Protein AF-A0A936SL40-F1 (afdb_monomer)

Foldseek 3Di:
DDDPDPPDDWDKDKDWDKDWDQDLADDPVPDPDPVVSVVSNVVVVVCVVVVVNVVVVSVVQRVVCVVVVVVVCCCPVNCVVHAPCRVCVVVLVPDDPVSNVVVVPPRPDDDDDDDDDDTHMDTPDMDMDIDD

pLDDT: mean 70.36, std 14.68, range [31.47, 93.44]

Mean predicted aligned error: 13.16 Å

Solvent-accessible surface area (backbone atoms only — not comparable to full-atom values): 8403 Å² total; per-residue (Å²): 137,82,76,80,78,77,77,89,80,81,48,72,50,75,51,75,46,67,52,50,66,84,68,71,63,76,62,78,93,78,53,95,44,78,68,54,53,53,52,48,34,52,48,45,54,53,34,68,77,34,58,70,63,38,50,53,51,39,52,51,33,35,57,60,33,46,59,57,47,50,50,48,45,40,54,69,72,29,66,61,89,48,48,72,62,66,71,42,44,74,56,43,73,73,48,58,74,74,62,41,62,62,70,66,70,78,76,81,85,89,89,89,92,91,91,87,90,89,68,55,37,49,72,7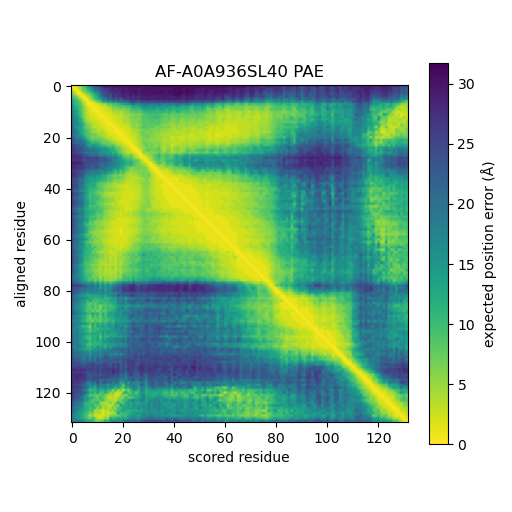5,46,77,49,76,45,82,50,134

Secondary structure (DSSP, 8-state):
----------EEEEEEEEEEE--SS--GGG--SHHHHHHHHHHHHHHHT-HHHHHHHHHHHHHHHHHHHHHHHHHHTSSSS--HHHHHHHHHTTS-HHHHHHHTSTTS---------S-EEEEEEEEEEEE-

Structure (mmCIF, N/CA/C/O backbone):
data_AF-A0A936SL40-F1
#
_entry.id   AF-A0A936SL40-F1
#
loop_
_atom_site.group_PDB
_atom_site.id
_atom_site.type_symbol
_atom_site.label_atom_id
_atom_site.label_alt_id
_atom_site.label_comp_id
_atom_site.label_asym_id
_atom_site.label_entity_id
_atom_site.label_seq_id
_atom_site.pdbx_PDB_ins_code
_atom_site.Cartn_x
_atom_site.Cartn_y
_atom_site.Cartn_z
_atom_site.occupancy
_atom_site.B_iso_or_equiv
_atom_site.auth_seq_id
_atom_site.auth_comp_id
_atom_site.auth_asym_id
_atom_site.auth_atom_id
_atom_site.pdbx_PDB_model_num
ATOM 1 N N . MET A 1 1 ? -11.183 -19.373 43.620 1.00 35.25 1 MET A N 1
ATOM 2 C CA . MET A 1 1 ? -11.208 -19.976 42.271 1.00 35.25 1 MET A CA 1
ATOM 3 C C . MET A 1 1 ? -11.470 -18.858 41.279 1.00 35.25 1 MET A C 1
ATOM 5 O O . MET A 1 1 ? -12.595 -18.393 41.181 1.00 35.25 1 MET A O 1
ATOM 9 N N . THR A 1 2 ? -10.426 -18.334 40.646 1.00 41.06 2 THR A N 1
ATOM 10 C CA . THR A 1 2 ? -10.523 -17.303 39.607 1.00 41.06 2 THR A CA 1
ATOM 11 C C . THR A 1 2 ? -10.633 -18.006 38.259 1.00 41.06 2 THR A C 1
ATOM 13 O O . THR A 1 2 ? -9.675 -18.628 37.809 1.00 41.06 2 THR A O 1
ATOM 16 N N . SER A 1 3 ? -11.812 -17.959 37.636 1.00 42.94 3 SER A N 1
ATOM 17 C CA . SER A 1 3 ? -11.976 -18.404 36.249 1.00 42.94 3 SER A CA 1
ATOM 18 C C . SER A 1 3 ? -11.015 -17.621 35.346 1.00 42.94 3 SER A C 1
ATOM 20 O O . SER A 1 3 ? -10.921 -16.398 35.503 1.00 42.94 3 SER A O 1
ATOM 22 N N . PRO A 1 4 ? -10.307 -18.264 34.403 1.00 50.44 4 PRO A N 1
ATOM 23 C CA . PRO A 1 4 ? -9.550 -17.528 33.404 1.00 50.44 4 PRO A CA 1
ATOM 24 C C . PRO A 1 4 ? -10.546 -16.711 32.573 1.00 50.44 4 PRO A C 1
ATOM 26 O O . PRO A 1 4 ? -11.484 -17.262 31.997 1.00 50.44 4 PRO A O 1
ATOM 29 N N . ARG A 1 5 ? -10.378 -15.382 32.550 1.00 52.69 5 ARG A N 1
ATOM 30 C CA . ARG A 1 5 ? -11.103 -14.510 31.618 1.00 52.69 5 ARG A CA 1
ATOM 31 C C . ARG A 1 5 ? -10.775 -15.004 30.211 1.00 52.69 5 ARG A C 1
ATOM 33 O O . ARG A 1 5 ? -9.613 -14.961 29.815 1.00 52.69 5 ARG A O 1
ATOM 40 N N . SER A 1 6 ? -11.766 -15.503 29.476 1.00 56.53 6 SER A N 1
ATOM 41 C CA . SER A 1 6 ? -11.576 -15.828 28.065 1.00 56.53 6 SER A CA 1
ATOM 42 C C . SER A 1 6 ? -11.241 -14.529 27.338 1.00 56.53 6 SER A C 1
ATOM 44 O O . SER A 1 6 ? -12.079 -13.628 27.274 1.00 56.53 6 SER A O 1
ATOM 46 N N . ALA A 1 7 ? -10.015 -14.393 26.838 1.00 66.50 7 ALA A N 1
ATOM 47 C CA . ALA A 1 7 ? -9.685 -13.286 25.957 1.00 66.50 7 ALA A CA 1
ATOM 48 C C . ALA A 1 7 ? -10.572 -13.396 24.709 1.00 66.50 7 ALA A C 1
ATOM 50 O O . ALA A 1 7 ? -10.592 -14.445 24.061 1.00 66.50 7 ALA A O 1
ATOM 51 N N . LEU A 1 8 ? -11.321 -12.338 24.393 1.00 62.41 8 LEU A N 1
ATOM 52 C CA . LEU A 1 8 ? -12.015 -12.248 23.115 1.00 62.41 8 LEU A CA 1
ATOM 53 C C . LEU A 1 8 ? -10.937 -12.121 22.035 1.00 62.41 8 LEU A C 1
ATOM 55 O O . LEU A 1 8 ? -10.253 -11.104 21.958 1.00 62.41 8 LEU A O 1
ATOM 59 N N . LYS A 1 9 ? -10.744 -13.179 21.249 1.00 70.00 9 LYS A N 1
ATOM 60 C CA . LYS A 1 9 ? -9.867 -13.163 20.080 1.00 70.00 9 LYS A CA 1
ATOM 61 C C . LYS A 1 9 ? -10.716 -12.988 18.833 1.00 70.00 9 LYS A C 1
ATOM 63 O O . LYS A 1 9 ? -11.753 -13.640 18.704 1.00 70.00 9 LYS A O 1
ATOM 68 N N . ARG A 1 10 ? -10.246 -12.115 17.950 1.00 68.94 10 ARG A N 1
ATOM 69 C CA . ARG A 1 10 ? -10.696 -11.966 16.569 1.00 68.94 10 ARG A CA 1
ATOM 70 C C . ARG A 1 10 ? -9.476 -11.963 15.675 1.00 68.94 10 ARG A C 1
ATOM 72 O O . ARG A 1 10 ? -8.439 -11.416 16.057 1.00 68.94 10 ARG A O 1
ATOM 79 N N . THR A 1 11 ? -9.596 -12.616 14.533 1.00 75.62 11 THR A N 1
ATOM 80 C CA . THR A 1 11 ? -8.550 -12.661 13.522 1.00 75.62 11 THR A CA 1
ATOM 81 C C . THR A 1 11 ? -9.076 -11.932 12.303 1.00 75.62 11 THR A C 1
ATOM 83 O O . THR A 1 11 ? -10.182 -12.196 11.857 1.00 75.62 11 THR A O 1
ATOM 86 N N . PHE A 1 12 ? -8.285 -11.013 11.771 1.00 74.00 12 PHE A N 1
ATOM 87 C CA . PHE A 1 12 ? -8.603 -10.309 10.538 1.00 74.00 12 PHE A CA 1
ATOM 88 C C . PHE A 1 12 ? -7.589 -10.739 9.489 1.00 74.00 12 PHE A C 1
ATOM 90 O O . PHE A 1 12 ? -6.387 -10.777 9.766 1.00 74.00 12 PHE A O 1
ATOM 97 N N . GLN A 1 13 ? -8.073 -11.096 8.306 1.00 81.56 13 GLN A N 1
ATOM 98 C CA . GLN A 1 13 ? -7.233 -11.302 7.139 1.00 81.56 13 GLN A CA 1
ATOM 99 C C . GLN A 1 13 ? -7.237 -10.025 6.316 1.00 81.56 13 GLN A C 1
ATOM 101 O O . GLN A 1 13 ? -8.297 -9.468 6.044 1.00 81.56 13 GLN A O 1
ATOM 106 N N . VAL A 1 14 ? -6.043 -9.584 5.929 1.00 78.56 14 VAL A N 1
ATOM 107 C CA . VAL A 1 14 ? -5.849 -8.429 5.058 1.00 78.56 14 VAL A CA 1
ATOM 108 C C . VAL A 1 14 ? -5.141 -8.905 3.798 1.00 78.56 14 VAL A C 1
ATOM 110 O O . VAL A 1 14 ? -4.062 -9.496 3.882 1.00 78.56 14 VAL A O 1
ATOM 113 N N . THR A 1 15 ? -5.748 -8.641 2.648 1.00 82.88 15 THR A N 1
ATOM 114 C CA . THR A 1 15 ? -5.165 -8.897 1.330 1.00 82.88 15 THR A CA 1
ATOM 115 C C . THR A 1 15 ? -4.830 -7.555 0.690 1.00 82.88 15 THR A C 1
ATOM 117 O O . THR A 1 15 ? -5.669 -6.657 0.655 1.00 82.88 15 THR A O 1
ATOM 120 N N . ILE A 1 16 ? -3.588 -7.402 0.227 1.00 80.38 16 ILE A N 1
ATOM 121 C CA . ILE A 1 16 ? -3.099 -6.180 -0.420 1.00 80.38 16 ILE A CA 1
ATOM 122 C C . ILE A 1 16 ? -2.476 -6.580 -1.748 1.00 80.38 16 ILE A C 1
ATOM 124 O O . ILE A 1 16 ? -1.483 -7.312 -1.767 1.00 80.38 16 ILE A O 1
ATOM 128 N N . ASP A 1 17 ? -3.025 -6.044 -2.831 1.00 82.88 17 ASP A N 1
ATOM 129 C CA . ASP A 1 17 ? -2.482 -6.219 -4.171 1.00 82.88 17 ASP A CA 1
ATOM 130 C C . ASP A 1 17 ? -1.713 -4.962 -4.584 1.00 82.88 17 ASP A C 1
ATOM 132 O O . ASP A 1 17 ? -2.238 -3.842 -4.565 1.00 82.88 17 ASP A O 1
ATOM 136 N N . ILE A 1 18 ? -0.445 -5.152 -4.955 1.00 81.19 18 ILE A N 1
ATOM 137 C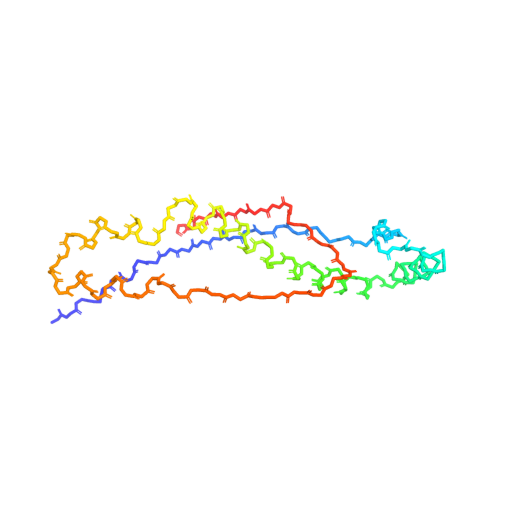 CA . ILE A 1 18 ? 0.467 -4.074 -5.346 1.00 81.19 18 ILE A CA 1
ATOM 138 C C . ILE A 1 18 ? 0.958 -4.324 -6.761 1.00 81.19 18 ILE A C 1
ATOM 140 O O . ILE A 1 18 ? 1.554 -5.364 -7.051 1.00 81.19 18 ILE A O 1
ATOM 144 N N . GLU A 1 19 ? 0.766 -3.330 -7.621 1.00 87.81 19 GLU A N 1
ATOM 145 C CA . GLU A 1 19 ? 1.355 -3.316 -8.949 1.00 87.81 19 GLU A CA 1
ATOM 146 C C . GLU A 1 19 ? 2.657 -2.512 -8.915 1.00 87.81 19 GLU A C 1
ATOM 148 O O . GLU A 1 19 ? 2.672 -1.339 -8.543 1.00 87.81 19 GLU A O 1
ATOM 153 N N . ALA A 1 20 ? 3.762 -3.156 -9.294 1.00 85.81 20 ALA A N 1
ATOM 154 C CA . ALA A 1 20 ? 5.064 -2.519 -9.441 1.00 85.81 20 ALA A CA 1
ATOM 155 C C . ALA A 1 20 ? 5.463 -2.529 -10.914 1.00 85.81 20 ALA A C 1
ATOM 157 O O . ALA A 1 20 ? 5.452 -3.579 -11.564 1.00 85.81 20 ALA A O 1
ATOM 158 N N . THR A 1 21 ? 5.853 -1.369 -11.433 1.00 86.06 21 THR A N 1
ATOM 159 C CA . THR A 1 21 ? 6.187 -1.214 -12.850 1.00 86.06 21 THR A CA 1
ATOM 160 C C . THR A 1 21 ? 7.580 -0.628 -13.031 1.00 86.06 21 THR A C 1
ATOM 162 O O . THR A 1 21 ? 8.082 0.136 -12.208 1.00 86.06 21 THR A O 1
ATOM 165 N N . VAL A 1 22 ? 8.229 -1.001 -14.136 1.00 83.12 22 VAL A N 1
ATOM 166 C CA . VAL A 1 22 ? 9.421 -0.310 -14.632 1.00 83.12 22 VAL A CA 1
ATOM 167 C C . VAL A 1 22 ? 9.049 0.365 -15.943 1.00 83.12 22 VAL A C 1
ATOM 169 O O . VAL A 1 22 ? 8.594 -0.286 -16.882 1.00 83.12 22 VAL A O 1
ATOM 172 N N . GLN A 1 23 ? 9.208 1.681 -16.003 1.00 82.81 23 GLN A N 1
ATOM 173 C CA . GLN A 1 23 ? 8.860 2.455 -17.188 1.00 82.81 23 GLN A CA 1
ATOM 174 C C . GLN A 1 23 ? 10.111 2.729 -18.021 1.00 82.81 23 GLN A C 1
ATOM 176 O O . GLN A 1 23 ? 11.144 3.153 -17.502 1.00 82.81 23 GLN A O 1
ATOM 181 N N . GLU A 1 24 ? 10.022 2.52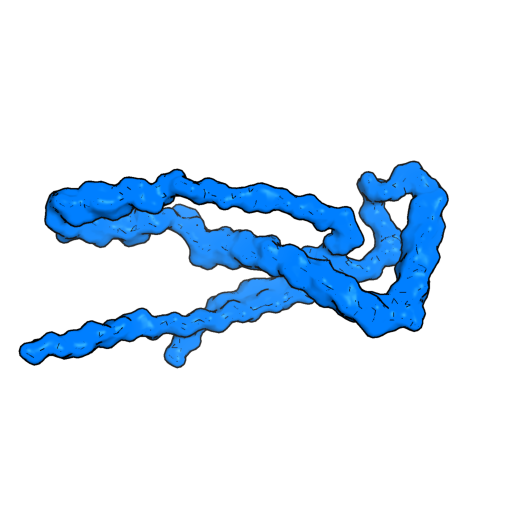1 -19.335 1.00 73.25 24 GLU A N 1
ATOM 182 C CA . GLU A 1 24 ? 11.123 2.807 -20.269 1.00 73.25 24 GLU A CA 1
ATOM 183 C C . GLU A 1 24 ? 11.425 4.299 -20.417 1.00 73.25 24 GLU A C 1
ATOM 185 O O . GLU A 1 24 ? 12.497 4.673 -20.893 1.00 73.25 24 GLU A O 1
ATOM 190 N N . THR A 1 25 ? 10.476 5.147 -20.030 1.00 72.25 25 THR A N 1
ATOM 191 C CA . THR A 1 25 ? 10.611 6.600 -20.018 1.00 72.25 25 THR A CA 1
ATOM 192 C C . THR A 1 25 ? 10.317 7.072 -18.598 1.00 72.25 25 THR A C 1
ATOM 194 O O . THR A 1 25 ? 9.301 6.660 -18.043 1.00 72.25 25 THR A O 1
ATOM 197 N N . PRO A 1 26 ? 11.201 7.868 -17.978 1.00 70.00 26 PRO A N 1
ATOM 198 C CA . PRO A 1 26 ? 10.959 8.384 -16.640 1.00 70.00 26 PRO A CA 1
ATOM 199 C C . PRO A 1 26 ? 9.850 9.452 -16.675 1.00 70.00 26 PRO A C 1
ATOM 201 O O . PRO A 1 26 ? 9.657 10.078 -17.722 1.00 70.00 26 PRO A O 1
ATOM 204 N N . PRO A 1 27 ? 9.162 9.711 -15.547 1.00 67.38 27 PRO A N 1
ATOM 205 C CA . PRO A 1 27 ? 8.190 10.798 -15.446 1.00 67.38 27 PRO A CA 1
ATOM 206 C C . PRO A 1 27 ? 8.794 12.133 -15.907 1.00 67.38 27 PRO A C 1
ATOM 208 O O . PRO A 1 27 ? 9.954 12.424 -15.592 1.00 67.38 27 PRO A O 1
ATOM 211 N N . GLU A 1 28 ? 8.021 12.945 -16.639 1.00 60.94 28 GLU A N 1
ATOM 212 C CA . GLU A 1 28 ? 8.494 14.185 -17.289 1.00 60.94 28 GLU A CA 1
ATOM 213 C C . GLU A 1 28 ? 9.191 15.148 -16.313 1.00 60.94 28 GLU A C 1
ATOM 215 O O . GLU A 1 28 ? 10.185 15.786 -16.658 1.00 60.94 28 GLU A O 1
ATOM 220 N N . GLU A 1 29 ? 8.745 15.173 -15.057 1.00 59.81 29 GLU A N 1
ATOM 221 C CA . GLU A 1 29 ? 9.296 16.005 -13.983 1.00 59.81 29 GLU A CA 1
ATOM 222 C C . GLU A 1 29 ? 10.747 15.649 -13.597 1.00 59.81 29 GLU A C 1
ATOM 224 O O . GLU A 1 29 ? 11.438 16.454 -12.972 1.00 59.81 29 GLU A O 1
ATOM 229 N N . ARG A 1 30 ? 11.246 14.460 -13.973 1.00 60.47 30 ARG A N 1
ATOM 230 C CA . ARG A 1 30 ? 12.539 13.915 -13.508 1.00 60.47 30 ARG A CA 1
ATOM 231 C C . ARG A 1 30 ? 13.635 13.873 -14.575 1.00 60.47 30 ARG A C 1
ATOM 233 O O . ARG A 1 30 ? 14.774 13.521 -14.265 1.00 60.47 30 ARG A O 1
ATOM 240 N N . CYS A 1 31 ? 13.343 14.242 -15.822 1.00 57.50 31 CYS A N 1
ATOM 241 C CA . CYS A 1 31 ? 14.321 14.209 -16.914 1.00 57.50 31 CYS A CA 1
ATOM 242 C C . CYS A 1 31 ? 14.361 15.516 -17.704 1.00 57.50 31 CYS A C 1
ATOM 244 O O . CYS A 1 31 ? 13.828 15.632 -18.801 1.00 57.50 31 CYS A O 1
ATOM 246 N N . SER A 1 32 ? 15.094 16.493 -17.174 1.00 64.19 32 SER A N 1
ATOM 247 C CA . SER A 1 32 ? 15.329 17.772 -17.852 1.00 64.19 32 SER A CA 1
ATOM 248 C C . SER A 1 32 ? 16.386 17.705 -18.965 1.00 64.19 32 SER A C 1
ATOM 250 O O . SER A 1 32 ? 16.518 18.657 -19.732 1.00 64.19 32 SER A O 1
ATOM 252 N N . GLN A 1 33 ? 17.150 16.606 -19.080 1.00 73.06 33 GLN A N 1
ATOM 253 C CA . GLN A 1 33 ? 18.284 16.498 -20.008 1.00 73.06 33 GLN A CA 1
ATOM 254 C C . GLN A 1 33 ? 18.190 15.277 -20.946 1.00 73.06 33 GLN A C 1
ATOM 256 O O . GLN A 1 33 ? 18.017 14.152 -20.471 1.00 73.06 33 GLN A O 1
ATOM 261 N N . PRO A 1 34 ? 18.429 15.439 -22.266 1.00 70.88 34 PRO A N 1
ATOM 262 C CA . PRO A 1 34 ? 18.383 14.338 -23.239 1.00 70.88 34 PRO A CA 1
ATOM 263 C C . PRO A 1 34 ? 19.343 13.174 -22.943 1.00 70.88 34 PRO A C 1
ATOM 265 O O . PRO A 1 34 ? 19.051 12.022 -23.264 1.00 70.88 34 PRO A O 1
ATOM 268 N N . ALA A 1 35 ? 20.493 13.451 -22.318 1.00 74.12 35 ALA A N 1
ATOM 269 C CA . ALA A 1 35 ? 21.457 12.419 -21.936 1.00 74.12 35 ALA A CA 1
ATOM 270 C C . ALA A 1 35 ? 20.902 11.479 -20.851 1.00 74.12 35 ALA A C 1
ATOM 272 O O . ALA A 1 35 ? 21.141 10.274 -20.907 1.00 74.12 35 ALA A O 1
ATOM 273 N N . HIS A 1 36 ? 20.108 12.003 -19.911 1.00 72.75 36 HIS A N 1
ATOM 274 C CA . HIS A 1 36 ? 19.506 11.210 -18.838 1.00 72.75 36 HIS A CA 1
ATOM 275 C C . HIS A 1 36 ? 18.481 10.214 -19.384 1.00 72.75 36 HIS A C 1
ATOM 277 O O . HIS A 1 36 ? 18.498 9.054 -18.986 1.00 72.75 36 HIS A O 1
ATOM 283 N N . LEU A 1 37 ? 17.680 10.616 -20.377 1.00 76.06 37 LEU A N 1
ATOM 284 C CA . LEU A 1 37 ? 16.752 9.716 -21.071 1.00 76.06 37 LEU A CA 1
ATOM 285 C C . LEU A 1 37 ? 17.483 8.553 -21.756 1.00 76.06 37 LEU A C 1
ATOM 287 O O . LEU A 1 37 ? 17.034 7.408 -21.700 1.00 76.06 37 LEU A O 1
ATOM 291 N N . ARG A 1 38 ? 18.638 8.828 -22.377 1.00 78.69 38 ARG A N 1
ATOM 292 C CA . ARG A 1 38 ? 19.458 7.789 -23.015 1.00 78.69 38 ARG A CA 1
ATOM 293 C C . ARG A 1 38 ? 20.011 6.794 -21.994 1.00 78.69 38 ARG A C 1
ATOM 295 O O . ARG A 1 38 ? 19.969 5.593 -22.253 1.00 78.69 38 ARG A O 1
ATOM 302 N N . TYR A 1 39 ? 20.524 7.272 -20.860 1.00 80.06 39 TYR A N 1
ATOM 303 C CA . TYR A 1 39 ? 21.047 6.403 -19.800 1.00 80.06 39 TYR A CA 1
ATOM 304 C C . TYR A 1 39 ? 19.941 5.600 -19.118 1.00 80.06 39 TYR A C 1
ATOM 306 O O . TYR A 1 39 ? 20.115 4.404 -18.901 1.00 80.06 39 TYR A O 1
ATOM 314 N N . HIS A 1 40 ? 18.790 6.224 -18.864 1.00 81.75 40 HIS A N 1
ATOM 315 C CA . HIS A 1 40 ? 17.605 5.561 -18.326 1.00 81.75 40 HIS A CA 1
ATOM 316 C C . HIS A 1 40 ? 17.161 4.408 -19.222 1.00 81.75 40 HIS A C 1
ATOM 318 O O . HIS A 1 40 ? 17.077 3.269 -18.773 1.00 81.75 40 HIS A O 1
ATOM 324 N N . ARG A 1 41 ? 16.974 4.668 -20.522 1.00 81.56 41 ARG A N 1
ATOM 325 C CA . ARG A 1 41 ? 16.591 3.626 -21.481 1.00 81.56 41 ARG A CA 1
ATOM 326 C C . ARG A 1 41 ? 17.620 2.494 -21.538 1.00 81.56 41 ARG A C 1
ATOM 328 O O . ARG A 1 41 ? 17.232 1.331 -21.563 1.00 81.56 41 ARG A O 1
ATOM 335 N N . ALA A 1 42 ? 18.915 2.815 -21.535 1.00 83.94 42 ALA A N 1
ATOM 336 C CA . ALA A 1 42 ? 19.968 1.800 -21.525 1.00 83.94 42 ALA A CA 1
ATOM 337 C C . ALA A 1 42 ? 19.915 0.928 -20.258 1.00 83.94 42 ALA A C 1
ATOM 339 O O . ALA A 1 42 ? 20.058 -0.289 -20.351 1.00 83.94 42 ALA A O 1
ATOM 340 N N . LEU A 1 43 ? 19.660 1.525 -19.089 1.00 85.50 43 LEU A N 1
ATOM 341 C CA . LEU A 1 43 ? 19.479 0.791 -17.839 1.00 85.50 43 LEU A CA 1
ATOM 342 C C . LEU A 1 43 ? 18.247 -0.118 -17.894 1.00 85.50 43 LEU A C 1
ATOM 344 O O . LEU A 1 43 ? 18.361 -1.295 -17.567 1.00 85.50 43 LEU A O 1
ATOM 348 N N . VAL A 1 44 ? 17.096 0.385 -18.352 1.00 86.31 44 VAL A N 1
ATOM 349 C CA . VAL A 1 44 ? 15.869 -0.422 -18.470 1.00 86.31 44 VAL A CA 1
ATOM 350 C C . VAL A 1 44 ? 16.077 -1.607 -19.414 1.00 86.31 44 VAL A C 1
ATOM 352 O O . VAL A 1 44 ? 15.711 -2.725 -19.064 1.00 86.31 44 VAL A O 1
ATOM 355 N N . GLN A 1 45 ? 16.753 -1.409 -20.549 1.00 86.75 45 GLN A N 1
ATOM 356 C CA . GLN A 1 45 ? 17.110 -2.500 -21.463 1.00 86.75 45 GLN A CA 1
ATOM 357 C C . GLN A 1 45 ? 18.003 -3.552 -20.793 1.00 86.75 45 GLN A C 1
ATOM 359 O O . GLN A 1 45 ? 17.784 -4.752 -20.961 1.00 86.75 45 GLN A O 1
ATOM 364 N N . GLN A 1 46 ? 18.997 -3.124 -20.007 1.00 90.50 46 GLN A N 1
ATOM 365 C CA . GLN A 1 46 ? 19.834 -4.056 -19.250 1.00 90.50 46 GLN A CA 1
ATOM 366 C C . GLN A 1 46 ? 19.028 -4.802 -18.184 1.00 90.50 46 GLN A C 1
ATOM 368 O O . GLN A 1 46 ? 19.209 -6.006 -18.035 1.00 90.50 46 GLN A O 1
ATOM 373 N N . LEU A 1 47 ? 18.113 -4.137 -17.480 1.00 86.56 47 LEU A N 1
ATOM 374 C CA . LEU A 1 47 ? 17.248 -4.777 -16.488 1.00 86.56 47 LEU A CA 1
ATOM 375 C C . LEU A 1 47 ? 16.290 -5.791 -17.127 1.00 86.56 47 LEU A C 1
ATOM 377 O O . LEU A 1 47 ? 16.142 -6.893 -16.608 1.00 86.56 47 LEU A O 1
ATOM 381 N N . GLN A 1 48 ? 15.698 -5.469 -18.279 1.00 86.75 48 GLN A N 1
ATOM 382 C CA . GLN A 1 48 ? 14.848 -6.391 -19.042 1.00 86.75 48 GLN A CA 1
ATOM 383 C C . GLN A 1 48 ? 15.617 -7.646 -19.491 1.00 86.75 48 GLN A C 1
ATOM 385 O O . GLN A 1 48 ? 15.067 -8.745 -19.472 1.00 86.75 48 GLN A O 1
ATOM 390 N N . ALA A 1 49 ? 16.902 -7.509 -19.837 1.00 92.62 49 ALA A N 1
ATOM 391 C CA . ALA A 1 49 ? 17.775 -8.641 -20.159 1.00 92.62 49 ALA A CA 1
ATOM 392 C C . ALA A 1 49 ? 18.183 -9.485 -18.929 1.00 92.62 49 ALA A C 1
ATOM 394 O O . ALA A 1 49 ? 18.716 -10.583 -19.088 1.00 92.62 49 ALA A O 1
ATOM 395 N N . HIS A 1 50 ? 17.926 -8.995 -17.712 1.00 93.44 50 HIS A N 1
ATOM 396 C CA . HIS A 1 50 ? 18.311 -9.607 -16.439 1.00 93.44 50 HIS A CA 1
ATOM 397 C C . HIS A 1 50 ? 17.082 -9.773 -15.519 1.00 93.44 50 HIS A C 1
ATOM 399 O O . HIS A 1 50 ? 16.950 -9.082 -14.502 1.00 93.44 50 HIS A O 1
ATOM 405 N N . PRO A 1 51 ? 16.161 -10.701 -15.848 1.00 89.31 51 PRO A N 1
ATOM 406 C CA . PRO A 1 51 ? 14.839 -10.778 -15.223 1.00 89.31 51 PRO A CA 1
ATOM 407 C C . PRO A 1 51 ? 14.878 -11.076 -13.720 1.00 89.31 51 PRO A C 1
ATOM 409 O O . PRO A 1 51 ? 13.998 -10.625 -12.992 1.00 89.31 51 PRO A O 1
ATOM 412 N N . ALA A 1 52 ? 15.896 -11.788 -13.225 1.00 91.06 52 ALA A N 1
ATOM 413 C CA . ALA A 1 52 ? 16.044 -12.046 -11.793 1.00 91.06 52 ALA A CA 1
ATOM 414 C C . ALA A 1 52 ? 16.340 -10.752 -11.013 1.00 91.06 52 ALA A C 1
ATOM 416 O O . ALA A 1 52 ? 15.708 -10.474 -9.996 1.00 91.06 52 ALA A O 1
ATOM 417 N N . GLN A 1 53 ? 17.261 -9.929 -11.516 1.00 88.88 53 GLN A N 1
ATOM 418 C CA . GLN A 1 53 ? 17.609 -8.633 -10.937 1.00 88.88 53 GLN A CA 1
ATOM 419 C C . GLN A 1 53 ? 16.418 -7.674 -11.002 1.00 88.88 53 GLN A C 1
ATOM 421 O O . GLN A 1 53 ? 16.092 -7.038 -10.000 1.00 88.88 53 GLN A O 1
ATOM 426 N N . LEU A 1 54 ? 15.730 -7.618 -12.146 1.00 89.88 54 LEU A N 1
ATOM 427 C CA . LEU A 1 54 ? 14.520 -6.815 -12.297 1.00 89.88 54 LEU A CA 1
ATOM 428 C C . LEU A 1 54 ? 13.420 -7.255 -11.320 1.00 89.88 54 LEU A C 1
ATOM 430 O O . LEU A 1 54 ? 12.829 -6.412 -10.653 1.00 89.88 54 LEU A O 1
ATOM 434 N N . HIS A 1 55 ? 13.192 -8.561 -11.165 1.00 88.75 55 HIS A N 1
ATOM 435 C CA . HIS A 1 55 ? 12.219 -9.088 -10.208 1.00 88.75 55 HIS A CA 1
ATOM 436 C C . HIS A 1 55 ? 12.538 -8.668 -8.766 1.00 88.75 55 HIS A C 1
ATOM 438 O O . HIS A 1 55 ? 11.647 -8.233 -8.037 1.00 88.75 55 HIS A O 1
ATOM 444 N N . HIS A 1 56 ? 13.806 -8.742 -8.351 1.00 86.56 56 HIS A N 1
ATOM 445 C CA . HIS A 1 56 ? 14.217 -8.287 -7.021 1.00 86.56 56 HIS A CA 1
ATOM 446 C C . HIS A 1 56 ? 13.968 -6.790 -6.804 1.00 86.56 56 HIS A C 1
ATOM 448 O O . HIS A 1 56 ? 13.497 -6.408 -5.733 1.00 86.56 56 HIS A O 1
ATOM 454 N N . LEU A 1 57 ? 14.240 -5.955 -7.810 1.00 85.94 57 LEU A N 1
ATOM 455 C CA . LEU A 1 57 ? 13.997 -4.512 -7.737 1.00 85.94 57 LEU A CA 1
ATOM 456 C C . LEU A 1 57 ? 12.501 -4.186 -7.666 1.00 85.94 57 LEU A C 1
ATOM 458 O O . LEU A 1 57 ? 12.093 -3.409 -6.807 1.00 85.94 57 LEU A O 1
ATOM 462 N N . LEU A 1 58 ? 11.674 -4.826 -8.497 1.00 87.88 58 LEU A N 1
ATOM 463 C CA . LEU A 1 58 ? 10.217 -4.653 -8.463 1.00 87.88 58 LEU A CA 1
ATOM 464 C C . LEU A 1 58 ? 9.623 -5.108 -7.126 1.00 87.88 58 LEU A C 1
ATOM 466 O O . LEU A 1 58 ? 8.750 -4.444 -6.576 1.00 87.88 58 LEU A O 1
ATOM 470 N N . ARG A 1 59 ? 10.138 -6.197 -6.547 1.00 88.12 59 ARG A N 1
ATOM 471 C CA . ARG A 1 59 ? 9.729 -6.654 -5.214 1.00 88.12 59 ARG A CA 1
ATOM 472 C C . ARG A 1 59 ? 10.109 -5.659 -4.116 1.00 88.12 59 ARG A C 1
ATOM 474 O O . ARG A 1 59 ? 9.323 -5.444 -3.192 1.00 88.12 59 ARG A O 1
ATOM 481 N N . ALA A 1 60 ? 11.300 -5.067 -4.193 1.00 84.56 60 ALA A N 1
ATOM 482 C CA . ALA A 1 60 ? 11.714 -4.028 -3.256 1.00 84.56 60 ALA A CA 1
ATOM 483 C C . ALA A 1 60 ? 10.795 -2.799 -3.359 1.00 84.56 60 ALA A C 1
ATOM 485 O O . ALA A 1 60 ? 10.294 -2.341 -2.337 1.00 84.56 60 ALA A O 1
ATOM 486 N N . ALA A 1 61 ? 10.490 -2.350 -4.581 1.00 83.25 61 ALA A N 1
ATOM 487 C CA . ALA A 1 61 ? 9.557 -1.252 -4.833 1.00 83.25 61 ALA A CA 1
ATOM 488 C C . ALA A 1 61 ? 8.145 -1.544 -4.295 1.00 83.25 61 ALA A C 1
ATOM 490 O O . ALA A 1 61 ? 7.575 -0.722 -3.580 1.00 83.25 61 ALA A O 1
ATOM 491 N N . ALA A 1 62 ? 7.614 -2.747 -4.544 1.00 84.38 62 ALA A N 1
ATOM 492 C CA . ALA A 1 62 ? 6.323 -3.167 -4.000 1.00 84.38 62 ALA A CA 1
ATOM 493 C C . ALA A 1 62 ? 6.315 -3.154 -2.461 1.00 84.38 62 ALA A C 1
ATOM 495 O O . ALA A 1 62 ? 5.347 -2.727 -1.839 1.00 84.38 62 ALA A O 1
ATOM 496 N N . THR A 1 63 ? 7.421 -3.561 -1.830 1.00 84.56 63 THR A N 1
ATOM 497 C CA . THR A 1 63 ? 7.556 -3.509 -0.367 1.00 84.56 63 THR A CA 1
ATOM 498 C C . THR A 1 63 ? 7.561 -2.067 0.149 1.00 84.56 63 THR A C 1
ATOM 500 O O . THR A 1 63 ? 6.973 -1.798 1.191 1.00 84.56 63 THR A O 1
ATOM 503 N N . SER A 1 64 ? 8.171 -1.121 -0.568 1.00 81.25 64 SER A N 1
ATOM 504 C CA . SER A 1 64 ? 8.114 0.303 -0.215 1.00 81.25 64 SER A CA 1
ATOM 505 C C . SER A 1 64 ? 6.685 0.862 -0.274 1.00 81.25 64 SER A C 1
ATOM 507 O O . SER A 1 64 ? 6.284 1.604 0.623 1.00 81.25 64 SER A O 1
ATOM 509 N N . ALA A 1 65 ? 5.880 0.444 -1.257 1.00 82.75 65 ALA A N 1
ATOM 510 C CA . ALA A 1 65 ? 4.472 0.842 -1.365 1.00 82.75 65 ALA A CA 1
ATOM 511 C C . ALA A 1 65 ? 3.570 0.285 -0.249 1.00 82.75 65 ALA A C 1
ATOM 513 O O . ALA A 1 65 ? 2.489 0.826 -0.011 1.00 82.75 65 ALA A O 1
ATOM 514 N N . MET A 1 66 ? 4.018 -0.715 0.519 1.00 80.75 66 MET A N 1
ATOM 515 C CA . MET A 1 66 ? 3.283 -1.189 1.703 1.00 80.75 66 MET A CA 1
ATOM 516 C C . MET A 1 66 ? 3.035 -0.081 2.734 1.00 80.75 66 MET A C 1
ATOM 518 O O . MET A 1 66 ? 2.046 -0.140 3.464 1.00 80.75 66 MET A O 1
ATOM 522 N N . GLN A 1 67 ? 3.899 0.940 2.805 1.00 80.00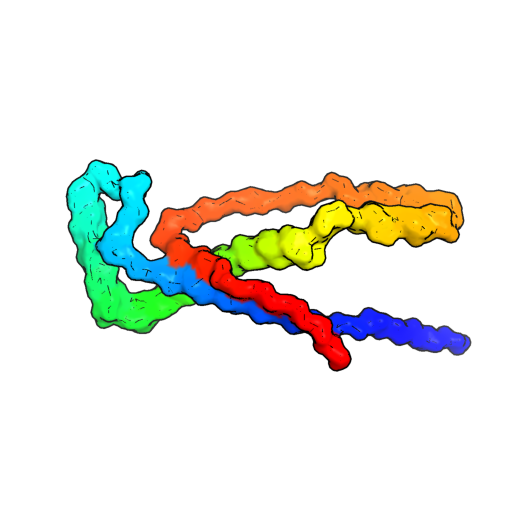 67 GLN A N 1
ATOM 523 C CA . GLN A 1 67 ? 3.659 2.093 3.678 1.00 80.00 67 GLN A CA 1
ATOM 524 C C . GLN A 1 67 ? 2.407 2.867 3.250 1.00 80.00 67 GLN A C 1
ATOM 526 O O . GLN A 1 67 ? 1.594 3.227 4.098 1.00 80.00 67 GLN A O 1
ATOM 531 N N . GLN A 1 68 ? 2.210 3.055 1.945 1.00 76.12 68 GLN A N 1
ATOM 532 C CA . GLN A 1 68 ? 1.010 3.688 1.398 1.00 76.12 68 GLN A CA 1
ATOM 533 C C . GLN A 1 68 ? -0.220 2.793 1.596 1.00 76.12 68 GLN A C 1
ATOM 535 O O . GLN A 1 68 ? -1.264 3.282 2.013 1.00 76.12 68 GLN A O 1
ATOM 540 N N . ALA A 1 69 ? -0.090 1.475 1.398 1.00 78.06 69 ALA A N 1
ATOM 541 C CA . ALA A 1 69 ? -1.173 0.525 1.677 1.00 78.06 69 ALA A CA 1
ATOM 542 C C . ALA A 1 69 ? -1.607 0.574 3.147 1.00 78.06 69 ALA A C 1
ATOM 544 O O . ALA A 1 69 ? -2.795 0.568 3.447 1.00 78.06 69 ALA A O 1
ATOM 545 N N . THR A 1 70 ? -0.643 0.689 4.063 1.00 78.56 70 THR A N 1
ATOM 546 C CA . THR A 1 70 ? -0.911 0.872 5.495 1.00 78.56 70 THR A CA 1
ATOM 547 C C . THR A 1 70 ? -1.648 2.184 5.754 1.00 78.56 70 THR A C 1
ATOM 549 O O . THR A 1 70 ? -2.593 2.197 6.532 1.00 78.56 70 THR A O 1
ATOM 552 N N . GLN A 1 71 ? -1.265 3.281 5.096 1.00 77.50 71 GLN A N 1
ATOM 553 C CA . GLN A 1 71 ? -1.971 4.560 5.226 1.00 77.50 71 GLN A CA 1
ATOM 554 C C . GLN A 1 71 ? -3.407 4.483 4.697 1.00 77.50 71 GLN A C 1
ATOM 556 O O . GLN A 1 71 ? -4.307 5.009 5.341 1.00 77.50 71 GLN A O 1
ATOM 561 N N . LEU A 1 72 ? -3.635 3.801 3.572 1.00 75.25 72 LEU A N 1
ATOM 562 C CA . LEU A 1 72 ? -4.973 3.579 3.017 1.00 75.25 72 LEU A CA 1
ATOM 563 C C . LEU A 1 72 ? -5.821 2.696 3.935 1.00 75.25 72 LEU A C 1
ATOM 565 O O . LEU A 1 72 ? -6.945 3.066 4.251 1.00 75.25 72 LEU A O 1
ATOM 569 N N . LEU A 1 73 ? -5.257 1.602 4.454 1.00 74.81 73 LEU A N 1
ATOM 570 C CA . LEU A 1 73 ? -5.888 0.779 5.488 1.00 74.81 73 LEU A CA 1
ATOM 571 C C . LEU A 1 73 ? -6.246 1.604 6.723 1.00 74.81 73 LEU A C 1
ATOM 573 O O . LEU A 1 73 ? -7.331 1.452 7.265 1.00 74.81 73 LEU A O 1
ATOM 577 N N . VAL A 1 74 ? -5.354 2.489 7.169 1.00 73.50 74 VAL A N 1
ATOM 578 C CA . VAL A 1 74 ? -5.606 3.387 8.301 1.00 73.50 74 VAL A CA 1
ATOM 579 C C . VAL A 1 74 ? -6.630 4.470 7.965 1.00 73.50 74 VAL A C 1
ATOM 581 O O . VAL A 1 74 ? -7.275 4.958 8.875 1.00 73.50 74 VAL A O 1
ATOM 584 N N . ALA A 1 75 ? -6.797 4.861 6.705 1.00 70.19 75 ALA A N 1
ATOM 585 C CA . ALA A 1 75 ? -7.821 5.821 6.302 1.00 70.19 75 ALA A CA 1
ATOM 586 C C . ALA A 1 75 ? -9.204 5.168 6.133 1.00 70.19 75 ALA A C 1
ATOM 588 O O . ALA A 1 75 ? -10.220 5.802 6.409 1.00 70.19 75 ALA A O 1
ATOM 589 N N . GLU A 1 76 ? -9.242 3.922 5.658 1.00 72.19 76 GLU A N 1
ATOM 590 C CA . GLU A 1 76 ? -10.469 3.177 5.359 1.00 72.19 76 GLU A CA 1
ATOM 591 C C . GLU A 1 76 ? -10.995 2.394 6.571 1.00 72.19 76 GLU A C 1
ATOM 593 O O . GLU A 1 76 ? -12.195 2.401 6.845 1.00 72.19 76 GLU A O 1
ATOM 598 N N . TYR A 1 77 ? -10.095 1.756 7.321 1.00 67.06 77 TYR A N 1
ATOM 599 C CA . TYR A 1 77 ? -10.411 0.891 8.464 1.00 67.06 77 TYR A CA 1
ATOM 600 C C . TYR A 1 77 ? -9.797 1.366 9.781 1.00 67.06 77 TYR A C 1
ATOM 602 O O . TYR A 1 77 ? -10.360 1.119 10.849 1.00 67.06 77 TYR A O 1
ATOM 610 N N . GLY A 1 78 ? -8.645 2.037 9.741 1.00 60.81 78 GLY A N 1
ATOM 611 C CA . GLY A 1 78 ? -8.223 2.861 10.869 1.00 60.81 78 GLY A CA 1
ATOM 612 C C . GLY A 1 78 ? -9.178 4.042 10.987 1.00 60.81 78 GLY A C 1
ATOM 613 O O . GLY A 1 78 ? -9.686 4.508 9.978 1.00 60.81 78 GLY A O 1
ATOM 614 N N . TRP A 1 79 ? -9.479 4.446 12.224 1.00 55.94 79 TRP A N 1
ATOM 615 C CA . TRP A 1 79 ? -10.218 5.648 12.646 1.00 55.94 79 TRP A CA 1
ATOM 616 C C . TRP A 1 79 ? -10.873 6.472 11.520 1.00 55.94 79 TRP A C 1
ATOM 618 O O . TRP A 1 79 ? -10.540 7.636 11.294 1.00 55.94 79 TRP A O 1
ATOM 628 N N . GLY A 1 80 ? -11.809 5.842 10.8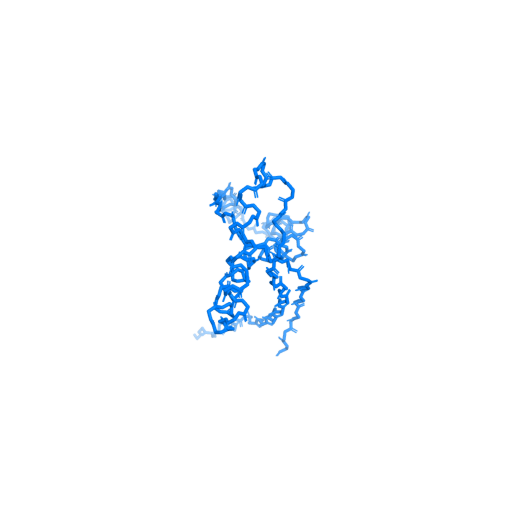02 1.00 47.66 80 GLY A N 1
ATOM 629 C CA . GLY A 1 80 ? -12.421 6.320 9.564 1.00 47.66 80 GLY A CA 1
ATOM 630 C C . GLY A 1 80 ? -13.474 7.382 9.849 1.00 47.66 80 GLY A C 1
ATOM 631 O O . GLY A 1 80 ? -14.666 7.166 9.647 1.00 47.66 80 GLY A O 1
ATOM 632 N N . GLY A 1 81 ? -13.041 8.515 10.402 1.00 54.53 81 GLY A N 1
ATOM 633 C CA . GLY A 1 81 ? -13.894 9.632 10.817 1.00 54.53 81 GLY A CA 1
ATOM 634 C C . GLY A 1 81 ? -14.424 9.550 12.252 1.00 54.53 81 GLY A C 1
ATOM 635 O O . GLY A 1 81 ? -15.049 10.501 12.718 1.00 54.53 81 GLY A O 1
ATOM 636 N N . VAL A 1 82 ? -14.153 8.455 12.963 1.00 54.88 82 VAL A N 1
ATOM 637 C CA . VAL A 1 82 ? -14.379 8.315 14.408 1.00 54.88 82 VAL A CA 1
ATOM 638 C C . VAL A 1 82 ? -13.007 8.115 15.050 1.00 54.88 82 VAL A C 1
ATOM 640 O O . VAL A 1 82 ? -12.216 7.422 14.430 1.00 54.88 82 VAL A O 1
ATOM 643 N N . SER A 1 83 ? -12.688 8.715 16.202 1.00 64.62 83 SER A N 1
ATOM 644 C CA . SER A 1 83 ? -11.418 8.576 16.949 1.00 64.62 83 SER A CA 1
ATOM 645 C C . SER A 1 83 ? -11.527 7.609 18.137 1.00 64.62 83 SER A C 1
ATOM 647 O O . SER A 1 83 ? -12.640 7.302 18.574 1.00 64.62 83 SER A O 1
ATOM 649 N N . ASP A 1 84 ? -10.386 7.145 18.683 1.00 61.59 84 ASP A N 1
ATOM 650 C CA . ASP A 1 84 ? -10.309 6.283 19.891 1.00 61.59 84 ASP A CA 1
ATOM 651 C C . ASP A 1 84 ? -11.158 6.871 20.993 1.00 61.59 84 ASP A C 1
ATOM 653 O O . ASP A 1 84 ? -12.032 6.234 21.583 1.00 61.59 84 ASP A O 1
ATOM 657 N N . GLN A 1 85 ? -10.988 8.172 21.144 1.00 63.34 85 GLN A N 1
ATOM 658 C CA . GLN A 1 85 ? -11.769 8.995 22.023 1.00 63.34 85 GLN A CA 1
ATOM 659 C C . GLN A 1 85 ? -13.270 8.912 21.724 1.00 63.34 85 GLN A C 1
ATOM 661 O O . GLN A 1 85 ? -14.037 8.687 22.646 1.00 63.34 85 GLN A O 1
ATOM 666 N N . GLN A 1 86 ? -13.728 9.030 20.479 1.00 65.62 86 GLN A N 1
ATOM 667 C CA . GLN A 1 86 ? -15.159 8.979 20.155 1.00 65.62 86 GLN A CA 1
ATOM 668 C C . GLN A 1 86 ? -15.796 7.591 20.363 1.00 65.62 86 GLN A C 1
ATOM 670 O O . GLN A 1 86 ? -16.956 7.527 20.774 1.00 65.62 86 GLN A O 1
ATOM 675 N N . LEU A 1 87 ? -15.071 6.487 20.139 1.00 65.81 87 LEU A N 1
ATOM 676 C CA . LEU A 1 87 ? -15.577 5.134 20.434 1.00 65.81 87 LEU A CA 1
ATOM 677 C C . LEU A 1 87 ? -15.570 4.827 21.936 1.00 65.81 87 LEU A C 1
ATOM 679 O O . LEU A 1 87 ? -16.493 4.191 22.453 1.00 65.81 87 LEU A O 1
ATOM 683 N N . LEU A 1 88 ? -14.538 5.282 22.643 1.00 69.44 88 LEU A N 1
ATOM 684 C CA . LEU A 1 88 ? -14.339 4.979 24.055 1.00 69.44 88 LEU A CA 1
ATOM 685 C C . LEU A 1 88 ? -15.090 5.947 24.974 1.00 69.44 88 LEU A C 1
ATOM 687 O O . LEU A 1 88 ? -15.505 5.539 26.054 1.00 69.44 88 LEU A O 1
ATOM 691 N N . GLN A 1 89 ? -15.343 7.194 24.572 1.00 73.19 89 GLN A N 1
ATOM 692 C CA . GLN A 1 89 ? -15.964 8.230 25.410 1.00 73.19 89 GLN A CA 1
ATOM 693 C C . GLN A 1 89 ? -17.343 7.833 25.976 1.00 73.19 89 GLN A C 1
ATOM 695 O O . GLN A 1 89 ? -17.546 8.031 27.176 1.00 73.19 89 GLN A O 1
ATOM 700 N N . PRO A 1 90 ? -18.272 7.204 25.223 1.00 79.00 90 PRO A N 1
ATOM 701 C CA . PRO A 1 90 ? -19.533 6.710 25.787 1.00 79.00 90 PRO A CA 1
ATOM 702 C C . PRO A 1 90 ? -19.355 5.599 26.832 1.00 79.00 90 PRO A C 1
ATOM 704 O O . PRO A 1 90 ? -20.210 5.429 27.703 1.00 79.00 90 PRO A O 1
ATOM 707 N N . LEU A 1 91 ? -18.266 4.828 26.744 1.00 76.38 91 LEU A N 1
ATOM 708 C CA . LEU A 1 91 ? -17.927 3.764 27.689 1.00 76.38 91 LEU A CA 1
ATOM 709 C C . LEU A 1 91 ? -17.212 4.334 28.918 1.00 76.38 91 LEU A C 1
ATOM 711 O O . LEU A 1 91 ? -17.598 4.018 30.041 1.00 76.38 91 LEU A O 1
ATOM 715 N N . ILE A 1 92 ? -16.242 5.228 28.710 1.00 73.19 92 ILE A N 1
ATOM 716 C CA . ILE A 1 92 ? -15.512 5.947 29.760 1.00 73.19 92 ILE A CA 1
ATOM 717 C C . ILE A 1 92 ? -16.493 6.750 30.621 1.00 73.19 92 ILE A C 1
ATOM 719 O O . ILE A 1 92 ? -16.414 6.689 31.843 1.00 73.19 92 ILE A O 1
ATOM 723 N N . ALA A 1 93 ? -17.494 7.404 30.023 1.00 81.06 93 ALA A N 1
ATOM 724 C CA . ALA A 1 93 ? -18.521 8.155 30.751 1.00 81.06 93 ALA A CA 1
ATOM 725 C C . ALA A 1 93 ? -19.371 7.302 31.717 1.00 81.06 93 ALA A C 1
ATOM 727 O O . ALA A 1 93 ? -20.009 7.848 32.616 1.00 81.06 93 ALA A O 1
ATOM 728 N N . ARG A 1 94 ? -19.392 5.971 31.552 1.00 85.06 94 ARG A N 1
ATOM 729 C CA . ARG A 1 94 ? -20.089 5.031 32.450 1.00 85.06 94 ARG A CA 1
ATOM 730 C C . ARG A 1 94 ? -19.203 4.517 33.588 1.00 85.06 94 ARG A C 1
ATOM 732 O O . ARG A 1 94 ? -19.699 3.794 34.449 1.00 85.06 94 ARG A O 1
ATOM 739 N N . LEU A 1 95 ? -17.911 4.845 33.581 1.00 77.69 95 LEU A N 1
ATOM 740 C CA . LEU A 1 95 ? -16.960 4.433 34.611 1.00 77.69 95 LEU A CA 1
ATOM 741 C C . LEU A 1 95 ? -17.017 5.350 35.834 1.00 77.69 95 LEU A C 1
ATOM 743 O O . LEU A 1 95 ? -17.536 6.464 35.790 1.00 77.69 95 LEU A O 1
ATOM 747 N N . GLU A 1 96 ? -16.421 4.889 36.928 1.00 82.69 96 GLU A N 1
ATOM 748 C CA . GLU A 1 96 ? -16.261 5.672 38.151 1.00 82.69 96 GLU A CA 1
ATOM 749 C C . GLU A 1 96 ? -15.263 6.837 37.951 1.00 82.69 96 GLU A C 1
ATOM 751 O O . GLU A 1 96 ? -14.324 6.711 37.159 1.00 82.69 96 GLU A O 1
ATOM 756 N N . PRO A 1 97 ? -15.393 7.964 38.677 1.00 83.38 97 PRO A N 1
ATOM 757 C CA . PRO A 1 97 ? -14.695 9.218 38.354 1.00 83.38 97 PRO A CA 1
ATOM 758 C C . PRO A 1 97 ? -13.162 9.131 38.275 1.00 83.38 97 PRO A C 1
ATOM 760 O O . PRO A 1 97 ? -12.541 9.780 37.437 1.00 83.38 97 PRO A O 1
ATOM 763 N N . MET A 1 98 ? -12.532 8.314 39.125 1.00 77.94 98 MET A N 1
ATOM 764 C CA . MET A 1 98 ? -11.075 8.121 39.096 1.00 77.94 98 MET A CA 1
ATOM 765 C C . MET A 1 98 ? -10.603 7.416 37.819 1.00 77.94 98 MET A C 1
ATOM 767 O O . MET A 1 98 ? -9.543 7.753 37.299 1.00 77.94 98 MET A O 1
ATOM 771 N N . ALA A 1 99 ? -11.392 6.473 37.299 1.00 64.75 99 ALA A N 1
ATOM 772 C CA . ALA A 1 99 ? -11.066 5.746 36.077 1.00 64.75 99 ALA A CA 1
ATOM 773 C C . ALA A 1 99 ? -11.235 6.629 34.835 1.00 64.75 99 ALA A C 1
ATOM 775 O O . ALA A 1 99 ? -10.460 6.507 33.893 1.00 64.75 99 ALA A O 1
ATOM 776 N N . GLN A 1 100 ? -12.188 7.565 34.854 1.00 71.50 100 GLN A N 1
ATOM 777 C CA . GLN A 1 100 ? -12.371 8.518 33.756 1.00 71.50 100 GLN A CA 1
ATOM 778 C C . GLN A 1 100 ? -11.127 9.382 33.526 1.00 71.50 100 GLN A C 1
ATOM 780 O O . GLN A 1 100 ? -10.717 9.571 32.386 1.00 71.50 100 GLN A O 1
ATOM 785 N N . ARG A 1 101 ? -10.508 9.875 34.607 1.00 74.69 101 ARG A N 1
ATOM 786 C CA . ARG A 1 101 ? -9.370 10.804 34.533 1.00 74.69 101 ARG A CA 1
ATOM 787 C C . ARG A 1 101 ? -8.125 10.179 33.899 1.00 74.69 101 ARG A C 1
ATOM 789 O O . ARG A 1 101 ? -7.436 10.847 33.148 1.00 74.69 101 ARG A O 1
ATOM 796 N N . TYR A 1 102 ? -7.863 8.909 34.193 1.00 72.31 102 TYR A N 1
ATOM 797 C CA . TYR A 1 102 ? -6.677 8.197 33.715 1.00 72.31 102 TYR A CA 1
ATOM 798 C C . TYR A 1 102 ? -6.677 7.980 32.191 1.00 72.31 102 TYR A C 1
ATOM 800 O O . TYR A 1 102 ? -5.663 8.185 31.540 1.00 72.31 102 TYR A O 1
ATOM 808 N N . PHE A 1 103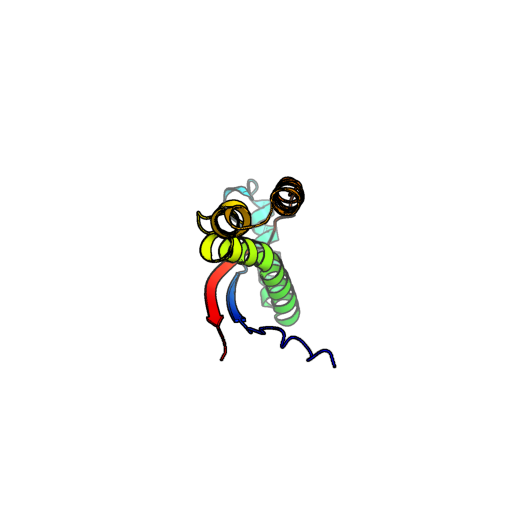 ? -7.815 7.608 31.599 1.00 62.91 103 PHE A N 1
ATOM 809 C CA . PHE A 1 103 ? -7.876 7.247 30.173 1.00 62.91 103 PHE A CA 1
ATOM 810 C C . PHE A 1 103 ? -7.924 8.438 29.203 1.00 62.91 103 PHE A C 1
ATOM 812 O O . PHE A 1 103 ? -7.857 8.234 27.995 1.00 62.91 103 PHE A O 1
ATOM 819 N N . LEU A 1 104 ? -8.046 9.668 29.704 1.00 68.19 104 LEU A N 1
ATOM 820 C CA . LEU A 1 104 ? -8.033 10.880 28.878 1.00 68.19 104 LEU A CA 1
ATOM 821 C C . LEU A 1 104 ? -6.612 11.355 28.525 1.00 68.19 104 LEU A C 1
ATOM 823 O O . LEU A 1 104 ? -6.460 12.020 27.510 1.00 68.19 104 LEU A O 1
ATOM 827 N N . GLU A 1 105 ? -5.596 11.015 29.326 1.00 65.00 105 GLU A N 1
ATOM 828 C CA . GLU A 1 105 ? -4.224 11.541 29.181 1.00 65.00 105 GLU A CA 1
ATOM 829 C C . GLU A 1 105 ? -3.394 10.832 28.083 1.00 65.00 105 GLU A C 1
ATOM 831 O O . GLU A 1 105 ? -2.469 11.420 27.541 1.00 65.00 105 GLU A O 1
ATOM 836 N N . GLU A 1 106 ? -3.727 9.598 27.696 1.00 56.16 106 GLU A N 1
ATOM 837 C CA . GLU A 1 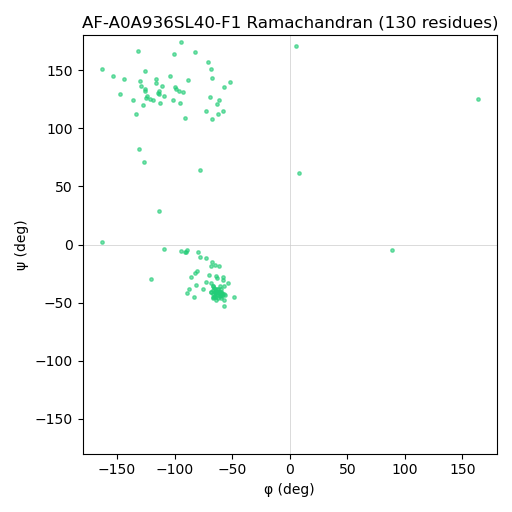106 ? -2.876 8.753 26.827 1.00 56.16 106 GLU A CA 1
ATOM 838 C C . GLU A 1 106 ? -3.123 8.910 25.307 1.00 56.16 106 GLU A C 1
ATOM 840 O O . GLU A 1 106 ? -2.433 8.298 24.495 1.00 56.16 106 GLU A O 1
ATOM 845 N N . VAL A 1 107 ? -4.115 9.697 24.883 1.00 56.97 107 VAL A N 1
ATOM 846 C CA . VAL A 1 107 ? -4.588 9.729 23.480 1.00 56.97 107 VAL A CA 1
ATOM 847 C C . VAL A 1 107 ? -3.847 10.766 22.601 1.00 56.97 107 VAL A C 1
AT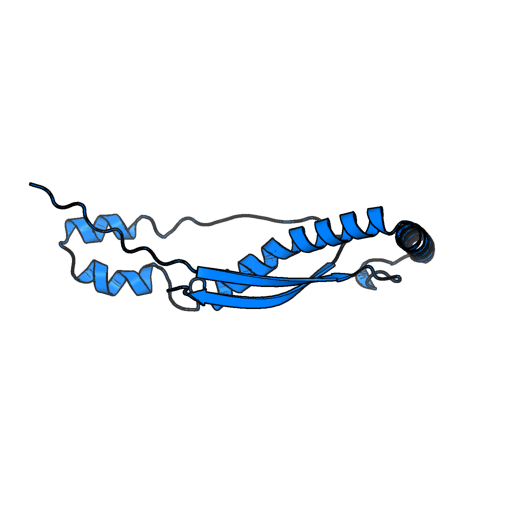OM 849 O O . VAL A 1 107 ? -4.036 10.789 21.387 1.00 56.97 107 VAL A O 1
ATOM 852 N N . GLU A 1 108 ? -2.975 11.615 23.156 1.00 56.78 108 GLU A N 1
ATOM 853 C CA . GLU A 1 108 ? -2.561 12.883 22.513 1.00 56.78 108 GLU A CA 1
ATOM 854 C C . GLU A 1 108 ? -1.251 12.884 21.650 1.00 56.78 108 GLU A C 1
ATOM 856 O O . GLU A 1 108 ? -1.014 13.875 20.964 1.00 56.78 108 GLU A O 1
ATOM 861 N N . ASP A 1 109 ? -0.428 11.819 21.561 1.00 53.62 109 ASP A N 1
ATOM 862 C CA . ASP A 1 109 ? 1.041 11.951 21.284 1.00 53.62 109 ASP A CA 1
ATOM 863 C C . ASP A 1 109 ? 1.690 11.412 19.937 1.00 53.62 109 ASP A C 1
ATOM 865 O O . ASP A 1 109 ? 2.871 11.066 19.916 1.00 53.62 109 ASP A O 1
ATOM 869 N N . GLY A 1 110 ? 1.035 11.318 18.758 1.00 53.28 110 GLY A N 1
ATOM 870 C CA . GLY A 1 110 ? 1.582 10.612 17.541 1.00 53.28 110 GLY A CA 1
ATOM 871 C C . GLY A 1 110 ? 2.474 11.366 16.490 1.00 53.28 110 GLY A C 1
ATOM 872 O O . GLY A 1 110 ? 2.152 12.489 16.110 1.00 53.28 110 GLY A O 1
ATOM 873 N N . ALA A 1 111 ? 3.537 10.739 15.906 1.00 41.12 111 ALA A N 1
ATOM 874 C CA . ALA A 1 111 ? 4.351 11.261 14.755 1.00 41.12 111 ALA A CA 1
ATOM 875 C C . ALA A 1 111 ? 5.240 10.220 13.979 1.00 41.12 111 ALA A C 1
ATOM 877 O O . ALA A 1 111 ? 5.727 9.290 14.622 1.00 41.12 111 ALA A O 1
ATOM 878 N N . ASN A 1 112 ? 5.525 10.405 12.651 1.00 32.47 112 ASN A N 1
ATOM 879 C CA . ASN A 1 112 ? 6.883 10.370 11.986 1.00 32.47 112 ASN A CA 1
ATOM 880 C C . ASN A 1 112 ? 6.997 10.215 10.413 1.00 32.47 112 ASN A C 1
ATOM 882 O O . ASN A 1 112 ? 6.518 9.251 9.833 1.00 32.47 112 ASN A O 1
ATOM 886 N N . VAL A 1 113 ? 7.724 11.183 9.809 1.00 37.56 113 VAL A N 1
ATOM 887 C CA . VAL A 1 113 ? 8.682 11.413 8.655 1.00 37.56 113 VAL A CA 1
ATOM 888 C C . VAL A 1 113 ? 9.091 10.349 7.554 1.00 37.56 113 VAL A C 1
ATOM 890 O O . VAL A 1 113 ? 8.834 9.161 7.659 1.00 37.56 113 VAL A O 1
ATOM 893 N N . TYR A 1 114 ? 9.806 10.860 6.515 1.00 34.06 114 TYR A N 1
ATOM 894 C CA . TYR A 1 114 ? 9.845 10.800 5.014 1.00 34.06 114 TYR A CA 1
ATOM 895 C C . TYR A 1 114 ? 10.790 9.787 4.258 1.00 34.06 114 TYR A C 1
ATOM 897 O O . TYR A 1 114 ? 11.640 9.163 4.889 1.00 34.06 114 TYR A O 1
ATOM 905 N N . TYR A 1 115 ? 10.698 9.681 2.900 1.00 31.47 115 TYR A N 1
ATOM 906 C CA . TYR A 1 115 ? 11.231 8.596 2.006 1.00 31.47 115 TYR A CA 1
ATOM 907 C C . TYR A 1 115 ? 12.043 9.041 0.735 1.00 31.47 115 TYR A C 1
ATOM 909 O O . TYR A 1 115 ? 12.010 10.206 0.349 1.00 31.47 115 TYR A O 1
ATOM 917 N N . PHE A 1 116 ? 12.758 8.101 0.075 1.00 35.53 116 PHE A N 1
ATOM 918 C CA . PHE A 1 116 ? 13.588 8.246 -1.158 1.00 35.53 116 PHE A CA 1
ATOM 919 C C . PHE A 1 116 ? 12.895 7.678 -2.421 1.00 35.53 116 PHE A C 1
ATOM 921 O O . PHE A 1 116 ? 12.228 6.654 -2.321 1.00 35.53 116 PHE A O 1
ATOM 928 N N . ASP A 1 117 ? 13.085 8.279 -3.610 1.00 44.06 117 ASP A N 1
ATOM 929 C CA . ASP A 1 117 ? 12.145 8.122 -4.736 1.00 44.06 117 ASP A CA 1
ATOM 930 C C . ASP A 1 117 ? 12.805 7.821 -6.111 1.00 44.06 117 ASP A C 1
ATOM 932 O O . ASP A 1 117 ? 13.493 8.657 -6.703 1.00 44.06 117 ASP A O 1
ATOM 936 N N . GLY A 1 118 ? 12.582 6.609 -6.638 1.00 43.38 118 GLY A N 1
ATOM 937 C CA . GLY A 1 118 ? 13.125 6.139 -7.929 1.00 43.38 118 GLY A CA 1
ATOM 938 C C . GLY A 1 118 ? 12.442 4.901 -8.530 1.00 43.38 118 GLY A C 1
ATOM 939 O O . GLY A 1 118 ? 12.852 4.429 -9.587 1.00 43.38 118 GLY A O 1
ATOM 940 N N . TYR A 1 119 ? 11.403 4.393 -7.876 1.00 45.62 119 TYR A N 1
ATOM 941 C CA . TYR A 1 119 ? 10.560 3.285 -8.311 1.00 45.62 119 TYR A CA 1
ATOM 942 C C . TYR A 1 119 ? 9.149 3.614 -7.848 1.00 45.62 119 TYR A C 1
ATOM 944 O O . TYR A 1 119 ? 9.005 4.161 -6.754 1.00 45.62 119 TYR A O 1
ATOM 952 N N . ASP A 1 120 ? 8.145 3.287 -8.654 1.00 48.62 120 ASP A N 1
ATOM 953 C CA . ASP A 1 120 ? 6.755 3.520 -8.282 1.00 48.62 120 ASP A CA 1
ATOM 954 C C . ASP A 1 120 ? 6.017 2.190 -8.168 1.00 48.62 120 ASP A C 1
ATOM 956 O O . ASP A 1 120 ? 6.272 1.227 -8.903 1.00 48.62 120 ASP A O 1
ATOM 960 N N . ALA A 1 121 ? 5.135 2.136 -7.191 1.00 49.25 121 ALA A N 1
ATOM 961 C CA . ALA A 1 121 ? 4.252 1.022 -6.968 1.00 49.25 121 ALA A CA 1
ATOM 962 C C . ALA A 1 121 ? 2.961 1.585 -6.399 1.00 49.25 121 ALA A C 1
ATOM 964 O O . ALA A 1 121 ? 2.966 2.363 -5.445 1.00 49.25 121 ALA A O 1
ATOM 965 N N . THR A 1 122 ? 1.853 1.188 -7.008 1.00 66.56 122 THR A N 1
ATOM 966 C CA . THR A 1 122 ? 0.536 1.671 -6.621 1.00 66.56 122 THR A CA 1
ATOM 967 C C . THR A 1 122 ? -0.231 0.528 -5.986 1.00 66.56 122 THR A C 1
ATOM 969 O O . THR A 1 122 ? -0.212 -0.612 -6.459 1.00 66.56 122 THR A O 1
ATOM 972 N N . VAL A 1 123 ? -0.898 0.838 -4.880 1.00 64.88 123 VAL A N 1
ATOM 973 C CA . VAL A 1 123 ? -1.830 -0.083 -4.239 1.00 64.88 123 VAL A CA 1
ATOM 974 C C . VAL A 1 123 ? -3.071 -0.144 -5.111 1.00 64.88 123 VAL A C 1
ATOM 976 O O . VAL A 1 123 ? -3.756 0.860 -5.295 1.00 64.88 123 VAL A O 1
ATOM 979 N N . VAL A 1 124 ? -3.330 -1.314 -5.680 1.00 68.06 124 VAL A N 1
ATOM 980 C CA . VAL A 1 124 ? -4.460 -1.514 -6.591 1.00 68.06 124 VAL A CA 1
ATOM 981 C C . VAL A 1 124 ? -5.707 -1.873 -5.800 1.00 68.06 124 VAL A C 1
ATOM 983 O O . VAL A 1 124 ? -6.806 -1.431 -6.130 1.00 68.06 124 VAL A O 1
ATOM 986 N N . HIS A 1 125 ? -5.535 -2.669 -4.746 1.00 64.31 125 HIS A N 1
ATOM 987 C CA . HIS A 1 125 ? -6.641 -3.158 -3.950 1.00 64.31 125 HIS A CA 1
ATOM 988 C C . HIS A 1 125 ? -6.216 -3.472 -2.518 1.00 64.31 125 HIS A C 1
ATOM 990 O O . HIS A 1 125 ? -5.099 -3.931 -2.263 1.00 64.31 125 HIS A O 1
ATOM 996 N N . VAL A 1 126 ? -7.141 -3.223 -1.598 1.00 64.44 126 VAL A N 1
ATOM 997 C CA . VAL A 1 126 ? -7.036 -3.546 -0.183 1.00 64.44 126 VAL A CA 1
ATOM 998 C C . VAL A 1 126 ? -8.374 -4.133 0.249 1.00 64.44 126 VAL A C 1
ATOM 1000 O O . VAL A 1 126 ? -9.408 -3.487 0.098 1.00 64.44 126 VAL A O 1
ATOM 1003 N N . GLU A 1 127 ? -8.351 -5.335 0.815 1.00 73.81 127 GLU A N 1
ATOM 1004 C CA . GLU A 1 127 ? -9.528 -5.976 1.403 1.00 73.81 127 GLU A CA 1
ATOM 1005 C C . GLU A 1 127 ? -9.202 -6.466 2.811 1.00 73.81 127 GLU A C 1
ATOM 1007 O O . GLU A 1 127 ? -8.146 -7.062 3.044 1.00 73.81 127 GLU A O 1
ATOM 1012 N N . MET A 1 128 ? -10.118 -6.228 3.752 1.00 65.56 128 MET A N 1
ATOM 1013 C CA . MET A 1 128 ? -10.044 -6.773 5.103 1.00 65.56 128 MET A CA 1
ATOM 1014 C C . MET A 1 128 ? -11.324 -7.533 5.445 1.00 65.56 128 MET A C 1
ATOM 1016 O O . MET A 1 128 ? -12.420 -6.978 5.404 1.00 65.56 128 MET A O 1
ATOM 1020 N N . THR A 1 129 ? -11.173 -8.788 5.858 1.00 79.12 129 THR A N 1
ATOM 1021 C CA . THR A 1 129 ? -12.279 -9.649 6.293 1.00 79.12 129 THR A CA 1
ATOM 1022 C C . THR A 1 129 ? -12.006 -10.200 7.689 1.00 79.12 129 THR A C 1
ATOM 1024 O O . THR A 1 129 ? -10.917 -10.718 7.954 1.00 79.12 129 THR A O 1
ATOM 1027 N N . GLU A 1 130 ? -12.987 -10.119 8.590 1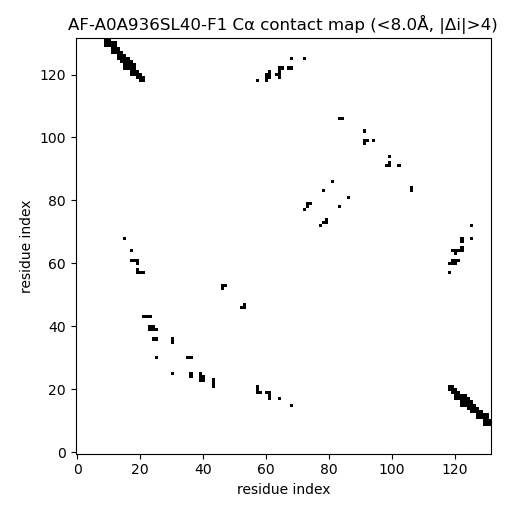.00 74.06 130 GLU A N 1
ATOM 1028 C CA . GLU A 1 130 ? -12.948 -10.837 9.870 1.00 74.06 130 GLU A CA 1
ATOM 1029 C C . GLU A 1 130 ? -13.096 -12.341 9.600 1.00 74.06 130 GLU A C 1
ATOM 1031 O O . GLU A 1 130 ? -14.006 -12.769 8.893 1.00 74.06 130 GLU A O 1
ATOM 1036 N N . LEU A 1 131 ? -12.166 -13.131 10.130 1.00 72.25 131 LEU A N 1
ATOM 1037 C CA . LEU A 1 131 ? -12.203 -14.586 10.088 1.00 72.25 131 LEU A CA 1
ATOM 1038 C C . LEU A 1 131 ? -12.886 -15.098 11.363 1.00 72.25 131 LEU A C 1
ATOM 1040 O O . LEU A 1 131 ? -12.532 -14.663 12.465 1.00 72.25 131 LEU A O 1
ATOM 1044 N N . GLU A 1 132 ? -13.853 -16.006 11.193 1.00 63.47 132 GLU A N 1
ATOM 1045 C CA . GLU A 1 132 ? -14.589 -16.665 12.289 1.00 63.47 132 GLU A CA 1
ATOM 1046 C C . GLU A 1 132 ? -13.697 -17.535 13.191 1.00 63.47 132 GLU A C 1
ATOM 1048 O O . GLU A 1 132 ? -12.824 -18.270 12.667 1.00 63.47 132 GLU A O 1
#

Radius of gyration: 23.56 Å; Cα contacts (8 Å, |Δi|>4): 104; chains: 1; bounding box: 42×38×66 Å

Sequence (132 aa):
MTSPRSALKRTFQVTIDIEATVQETPPEERCSQPAHLRYHRALVQQLQAHPAQLHHLLRAAATSAMQQATQLLVAEYGWGGVSDQQLLQPLIARLEPMAQRYFLEEVEDGANVYYFDGYDATVVHVEMTELE